Protein AF-A0A2V6XCG1-F1 (afdb_monomer_lite)

pLDDT: mean 85.68, std 14.49, range [53.72, 97.88]

Sequence (50 aa):
MAMAVTLTKRRFTVDEYHRMAEVGILTDEDRVELIDGEIVEMTPIGARHA

Secondary structure (DSSP, 8-state):
-PPPP-PPPPPPPHHHHHHHHHTTSS-TTT-EEEETTEEEE---S-S---

Foldseek 3Di:
DDDDDDDDDDFADPVRVVVCVVVPVDDVVQCWDRDPRDIGHDDDPDPDPD

Structure (mmCIF, N/CA/C/O backbone):
data_AF-A0A2V6XCG1-F1
#
_entry.id   AF-A0A2V6XCG1-F1
#
loop_
_atom_site.group_PDB
_atom_site.id
_atom_site.type_symbol
_atom_site.label_atom_id
_atom_site.label_alt_id
_atom_site.label_comp_id
_atom_site.label_asym_id
_atom_site.label_entity_id
_atom_site.label_seq_id
_atom_site.pdbx_PDB_ins_code
_atom_site.Cartn_x
_atom_site.Cartn_y
_atom_site.Cartn_z
_atom_site.occupancy
_atom_site.B_iso_or_equiv
_atom_site.auth_seq_id
_atom_site.auth_comp_i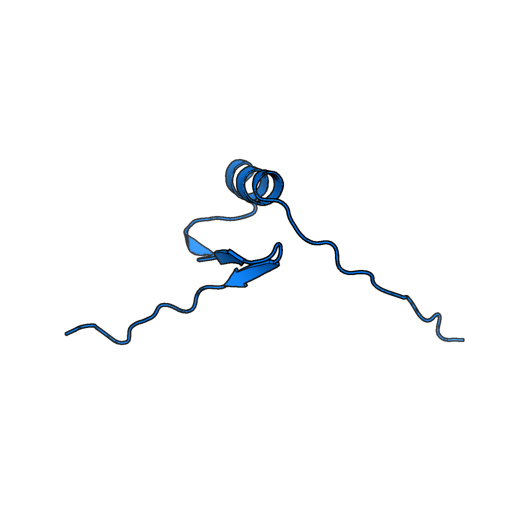d
_atom_site.auth_asym_id
_atom_site.auth_atom_id
_atom_site.pdbx_PDB_model_num
ATOM 1 N N . MET A 1 1 ? 25.542 -21.169 21.399 1.00 56.31 1 MET A N 1
ATOM 2 C CA . MET A 1 1 ? 24.283 -21.801 20.951 1.00 56.31 1 MET A CA 1
ATOM 3 C C . MET A 1 1 ? 23.535 -20.754 20.136 1.00 56.31 1 MET A C 1
ATOM 5 O O . MET A 1 1 ? 23.261 -19.698 20.688 1.00 56.31 1 MET A O 1
ATOM 9 N N . ALA A 1 2 ? 23.322 -20.958 18.835 1.00 69.38 2 ALA A N 1
ATOM 10 C CA . ALA A 1 2 ? 22.549 -20.015 18.023 1.00 69.38 2 ALA A CA 1
ATOM 11 C C . ALA A 1 2 ? 21.057 -20.281 18.260 1.00 69.38 2 ALA A C 1
ATOM 13 O O . ALA A 1 2 ? 20.600 -21.403 18.051 1.00 69.38 2 ALA A O 1
ATOM 14 N N . MET A 1 3 ? 20.313 -19.285 18.742 1.00 73.31 3 MET A N 1
ATOM 15 C CA . MET A 1 3 ? 18.854 -19.376 18.783 1.00 73.31 3 MET A CA 1
ATOM 16 C C . MET A 1 3 ? 18.325 -19.243 17.355 1.00 73.31 3 MET A C 1
ATOM 18 O O . MET A 1 3 ? 18.567 -18.234 16.696 1.00 73.31 3 MET A O 1
ATOM 22 N N . ALA A 1 4 ? 17.612 -20.261 16.878 1.00 76.56 4 ALA A N 1
ATOM 23 C CA . ALA A 1 4 ? 16.855 -20.168 15.639 1.00 76.56 4 ALA A CA 1
ATOM 24 C C . ALA A 1 4 ? 15.589 -19.342 15.907 1.00 76.56 4 ALA A C 1
ATOM 26 O O . ALA A 1 4 ?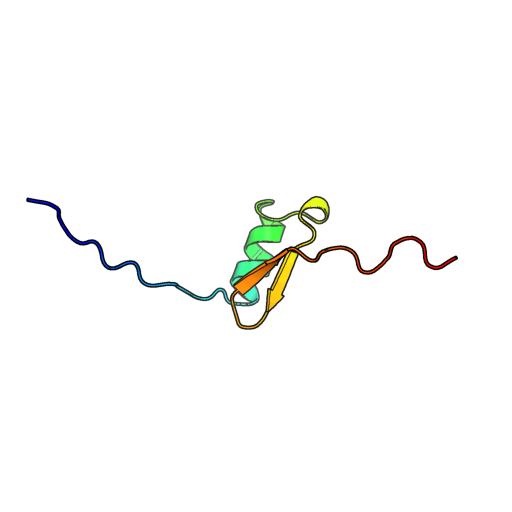 14.753 -19.742 16.717 1.00 76.56 4 ALA A O 1
ATOM 27 N N . VAL A 1 5 ? 15.460 -18.185 15.253 1.00 83.62 5 VAL A N 1
ATOM 28 C CA . VAL A 1 5 ? 14.219 -17.404 15.261 1.00 83.62 5 VAL A CA 1
ATOM 29 C C . VAL A 1 5 ? 13.388 -17.795 14.043 1.00 83.62 5 VAL A C 1
ATOM 31 O O . VAL A 1 5 ? 13.862 -17.747 12.908 1.00 83.62 5 VAL A O 1
ATOM 34 N N . THR A 1 6 ? 12.146 -18.212 14.266 1.00 83.12 6 THR A N 1
ATOM 35 C CA . THR A 1 6 ? 11.173 -18.441 13.198 1.00 83.12 6 THR A CA 1
ATOM 36 C C . THR A 1 6 ? 10.415 -17.145 12.936 1.00 83.12 6 THR A C 1
ATOM 38 O O . THR A 1 6 ? 9.578 -16.715 13.727 1.00 83.12 6 THR A O 1
ATOM 41 N N . LEU A 1 7 ? 10.723 -16.491 11.817 1.00 87.19 7 LEU A N 1
ATOM 42 C CA . LEU A 1 7 ? 10.015 -15.291 11.375 1.00 87.19 7 LEU A CA 1
ATOM 43 C C . LEU A 1 7 ? 8.765 -15.698 10.592 1.00 87.19 7 LEU A C 1
ATOM 45 O O . LEU A 1 7 ? 8.855 -16.394 9.582 1.00 87.19 7 LEU A O 1
ATOM 49 N N . THR A 1 8 ? 7.600 -15.248 11.053 1.00 87.19 8 THR A N 1
ATOM 50 C CA . THR A 1 8 ? 6.332 -15.429 10.333 1.00 87.19 8 THR A CA 1
ATOM 51 C C . THR A 1 8 ? 6.010 -14.144 9.581 1.00 87.19 8 THR A C 1
ATOM 53 O O . THR A 1 8 ? 5.999 -13.069 10.180 1.00 87.19 8 THR A O 1
ATOM 56 N N . LYS A 1 9 ? 5.747 -14.236 8.274 1.00 88.56 9 LYS A N 1
ATOM 57 C CA . LYS A 1 9 ? 5.317 -13.082 7.474 1.00 88.56 9 LYS A CA 1
ATOM 58 C C . LYS A 1 9 ? 3.834 -12.804 7.722 1.00 88.56 9 LYS A C 1
ATOM 60 O O . LYS A 1 9 ? 3.010 -13.709 7.610 1.00 88.56 9 LYS A O 1
ATOM 65 N N . ARG A 1 10 ? 3.499 -11.553 8.038 1.00 93.25 10 ARG A N 1
ATOM 66 C CA . ARG A 1 10 ? 2.118 -11.058 8.093 1.00 93.25 10 ARG A CA 1
ATOM 67 C C . ARG A 1 10 ? 1.804 -10.340 6.782 1.00 93.25 10 ARG A C 1
ATOM 69 O O . ARG A 1 10 ? 2.625 -9.565 6.309 1.00 93.25 10 ARG A O 1
ATOM 76 N N . ARG A 1 11 ? 0.614 -10.591 6.238 1.00 96.19 11 ARG A N 1
ATOM 77 C CA . ARG A 1 11 ? 0.062 -9.855 5.096 1.00 96.19 11 ARG A CA 1
ATOM 78 C C . ARG A 1 11 ? -0.664 -8.601 5.560 1.00 96.19 11 ARG A C 1
ATOM 80 O O . ARG A 1 11 ? -1.320 -8.629 6.603 1.00 96.19 11 ARG A O 1
ATOM 87 N N . PHE A 1 12 ? -0.554 -7.545 4.770 1.00 97.00 12 PHE A N 1
ATOM 88 C CA . PHE A 1 12 ? -1.281 -6.303 4.962 1.00 97.00 12 PHE A CA 1
ATOM 89 C C . PHE A 1 12 ? -2.692 -6.398 4.390 1.00 97.00 12 PHE A C 1
ATOM 91 O O . PHE A 1 12 ? -2.959 -7.072 3.397 1.00 97.00 12 PHE A O 1
ATOM 98 N N . THR A 1 13 ? -3.601 -5.695 5.040 1.00 97.56 13 THR A N 1
ATOM 99 C CA . THR A 1 13 ? -4.947 -5.416 4.549 1.00 97.56 13 THR A CA 1
ATOM 100 C C . THR A 1 13 ? -4.969 -4.093 3.789 1.00 97.56 13 THR A C 1
ATOM 102 O O . THR A 1 13 ? -4.089 -3.247 3.957 1.00 97.56 13 THR A O 1
ATOM 105 N N . VAL A 1 14 ? -6.012 -3.891 2.985 1.00 96.94 14 VAL A N 1
ATOM 106 C CA . VAL A 1 14 ? -6.249 -2.626 2.269 1.00 96.94 14 VAL A CA 1
ATOM 107 C C . VAL A 1 14 ? -6.340 -1.446 3.247 1.00 96.94 14 VAL A C 1
ATOM 109 O O . VAL A 1 14 ? -5.722 -0.409 3.026 1.00 96.94 14 VAL A O 1
ATOM 112 N N . ASP A 1 15 ? -7.014 -1.630 4.385 1.00 97.88 15 ASP A N 1
ATOM 113 C CA . ASP A 1 15 ? -7.152 -0.589 5.412 1.00 97.88 15 ASP A CA 1
ATOM 114 C C . ASP A 1 15 ? -5.819 -0.234 6.091 1.00 97.88 15 ASP A C 1
ATOM 116 O O . ASP A 1 15 ? -5.599 0.902 6.507 1.00 97.88 15 ASP A O 1
ATOM 120 N N . GLU A 1 16 ? -4.916 -1.204 6.266 1.00 97.62 16 GLU A N 1
ATOM 121 C CA . GLU A 1 16 ? -3.562 -0.937 6.772 1.00 97.62 16 GLU A CA 1
ATOM 122 C C . GLU A 1 16 ? -2.742 -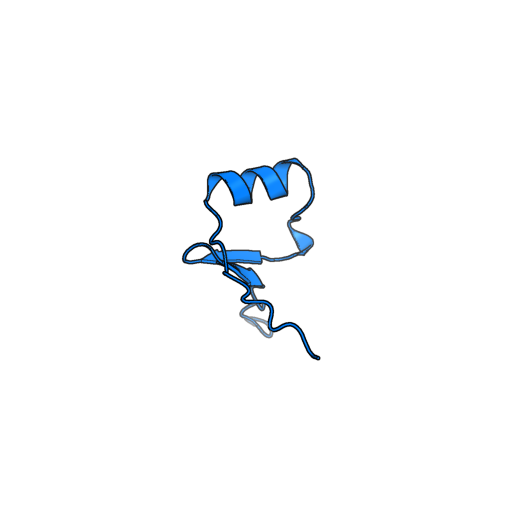0.150 5.749 1.00 97.62 16 GLU A C 1
ATOM 124 O O . GLU A 1 16 ? -2.103 0.828 6.125 1.00 97.62 16 GLU A O 1
ATOM 129 N N . TYR A 1 17 ? -2.816 -0.522 4.469 1.00 96.81 17 TYR A N 1
ATOM 130 C CA . TYR A 1 17 ? -2.138 0.187 3.385 1.00 96.81 17 TYR A CA 1
ATOM 131 C C . TYR A 1 17 ? -2.577 1.656 3.287 1.00 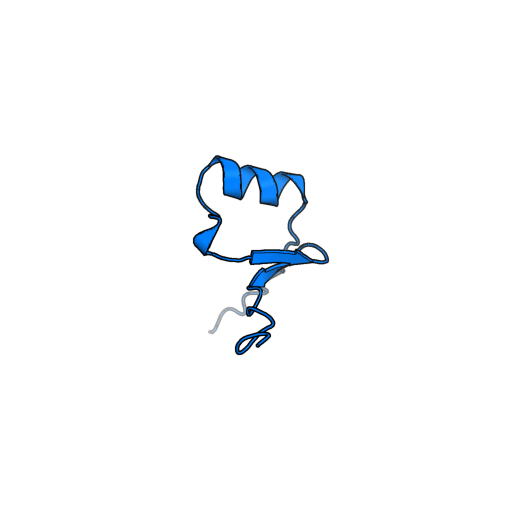96.81 17 TYR A C 1
ATOM 133 O O . TYR A 1 17 ? -1.733 2.551 3.254 1.00 96.81 17 TYR A O 1
ATOM 141 N N . HIS A 1 18 ? -3.886 1.929 3.332 1.00 96.00 18 HIS A N 1
ATOM 142 C CA . HIS A 1 18 ? -4.387 3.306 3.320 1.00 96.00 18 HIS A CA 1
ATOM 143 C C . HIS A 1 18 ? -3.957 4.097 4.553 1.00 96.00 18 HIS A C 1
ATOM 145 O O . HIS A 1 18 ? -3.485 5.222 4.413 1.00 96.00 18 HIS A O 1
ATOM 151 N N . ARG A 1 19 ? -4.026 3.502 5.750 1.00 97.56 19 ARG A N 1
ATOM 152 C CA . ARG A 1 19 ? -3.548 4.175 6.965 1.00 97.56 19 ARG A CA 1
ATOM 153 C C . ARG A 1 19 ? -2.064 4.509 6.893 1.00 97.56 19 ARG A C 1
ATOM 155 O O . 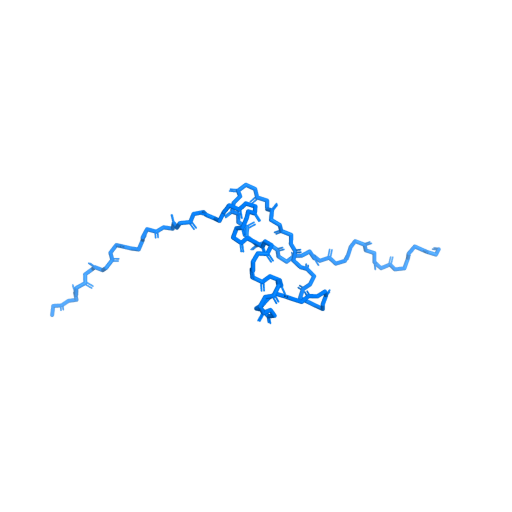ARG A 1 19 ? -1.672 5.569 7.366 1.00 97.56 19 ARG A O 1
ATOM 162 N N . MET A 1 20 ? -1.240 3.641 6.302 1.00 96.62 20 MET A N 1
ATOM 163 C CA . MET A 1 20 ? 0.182 3.930 6.088 1.00 96.62 20 MET A CA 1
ATOM 164 C C . MET A 1 20 ? 0.379 5.161 5.197 1.00 96.62 20 MET A C 1
ATOM 166 O O . MET A 1 20 ? 1.243 5.978 5.502 1.00 96.62 20 MET A O 1
ATOM 170 N N . ALA A 1 21 ? -0.440 5.337 4.159 1.00 94.56 21 ALA A N 1
ATOM 171 C CA . ALA A 1 21 ? -0.412 6.546 3.339 1.00 94.56 21 ALA A CA 1
ATOM 172 C C . ALA A 1 21 ? -0.898 7.790 4.110 1.00 94.56 21 ALA A C 1
ATOM 174 O O . ALA A 1 21 ? -0.251 8.832 4.081 1.00 94.56 21 ALA A O 1
ATOM 175 N N . GLU A 1 22 ? -1.990 7.675 4.871 1.00 96.50 22 GLU A N 1
ATOM 176 C CA . GLU A 1 22 ? -2.553 8.779 5.668 1.00 96.50 22 GLU A CA 1
ATOM 177 C C . GLU A 1 22 ? -1.568 9.340 6.700 1.00 96.50 22 GLU A C 1
ATOM 179 O O . GLU A 1 22 ? -1.529 10.549 6.931 1.00 96.50 22 GLU A O 1
ATOM 184 N N . VAL A 1 23 ? -0.766 8.471 7.325 1.00 97.19 23 VAL A N 1
ATOM 185 C CA . VAL A 1 23 ? 0.252 8.883 8.305 1.00 97.19 23 VAL A CA 1
ATOM 186 C C . VAL A 1 23 ? 1.615 9.196 7.674 1.00 97.19 23 VAL A C 1
ATOM 188 O O . VAL A 1 23 ? 2.563 9.487 8.401 1.00 97.19 23 VAL A O 1
ATOM 191 N N . GLY A 1 24 ? 1.726 9.131 6.342 1.00 94.81 24 GLY A N 1
ATOM 192 C CA . GLY A 1 24 ? 2.942 9.458 5.593 1.00 94.81 24 GLY A CA 1
ATOM 193 C C . GLY A 1 24 ? 4.057 8.412 5.673 1.00 94.81 24 GLY A C 1
ATOM 194 O O . GLY A 1 24 ? 5.215 8.749 5.450 1.00 94.81 24 GLY A O 1
ATOM 195 N N . ILE A 1 25 ? 3.738 7.158 6.013 1.00 96.00 25 ILE A N 1
ATOM 196 C CA . ILE A 1 25 ? 4.684 6.031 5.914 1.00 96.00 25 ILE A CA 1
ATOM 197 C C . ILE A 1 25 ? 4.907 5.653 4.450 1.00 96.00 25 ILE A C 1
ATOM 199 O O . ILE A 1 25 ? 6.021 5.298 4.081 1.00 96.00 25 ILE A O 1
ATOM 203 N N . LEU A 1 26 ? 3.840 5.695 3.650 1.00 94.88 26 LEU A N 1
ATOM 204 C CA . LEU A 1 26 ? 3.895 5.532 2.204 1.00 94.88 26 LEU A CA 1
ATOM 205 C C . LEU A 1 26 ? 3.508 6.848 1.549 1.00 94.88 26 LEU A C 1
ATOM 207 O O . LEU A 1 26 ? 2.594 7.539 1.999 1.00 94.88 26 LEU A O 1
ATOM 211 N N . THR A 1 27 ? 4.195 7.167 0.471 1.00 92.38 27 THR A N 1
ATOM 212 C CA . THR A 1 27 ? 4.016 8.382 -0.308 1.00 92.38 27 THR A CA 1
ATOM 213 C C . THR A 1 27 ? 3.847 8.032 -1.780 1.00 92.38 27 THR A C 1
ATOM 215 O O . THR A 1 27 ? 4.205 6.943 -2.234 1.00 92.38 27 THR A O 1
ATOM 218 N N . ASP A 1 28 ? 3.335 8.981 -2.559 1.00 85.00 28 ASP A N 1
ATOM 219 C CA . ASP A 1 28 ? 3.209 8.817 -4.011 1.00 85.00 28 ASP A CA 1
ATOM 220 C C . ASP A 1 28 ? 4.579 8.645 -4.705 1.00 85.00 28 ASP A C 1
ATOM 222 O O . ASP A 1 28 ? 4.663 8.095 -5.808 1.00 85.00 28 ASP A O 1
ATOM 226 N N . GLU A 1 29 ? 5.663 9.089 -4.057 1.00 88.50 29 GLU A N 1
ATOM 227 C CA . GLU A 1 29 ? 7.041 8.943 -4.538 1.00 88.50 29 GLU A CA 1
ATOM 228 C C . GLU A 1 29 ? 7.593 7.525 -4.356 1.00 88.50 29 GLU A C 1
ATOM 230 O O . GLU A 1 29 ? 8.448 7.115 -5.141 1.00 88.50 29 GLU A O 1
ATOM 235 N N . ASP A 1 30 ? 7.078 6.756 -3.390 1.00 90.94 30 ASP A N 1
ATOM 236 C CA . ASP A 1 30 ? 7.506 5.370 -3.152 1.00 90.94 30 ASP A CA 1
ATOM 237 C C . ASP A 1 30 ? 7.053 4.431 -4.278 1.00 90.9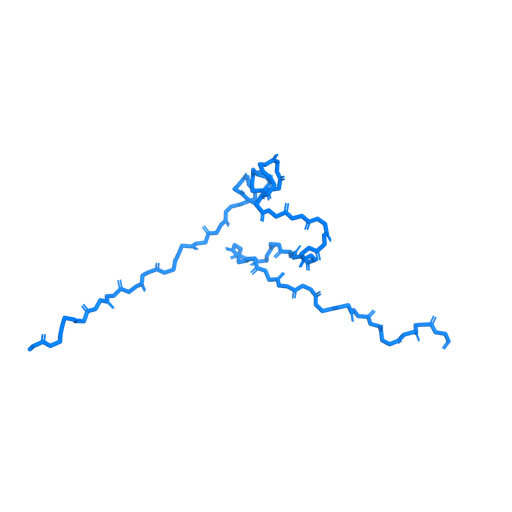4 30 ASP A C 1
ATOM 239 O O . ASP A 1 30 ? 7.649 3.377 -4.491 1.00 90.94 30 ASP A O 1
ATOM 243 N N . ARG A 1 31 ? 6.016 4.826 -5.038 1.00 89.88 31 ARG A N 1
ATOM 244 C CA . ARG A 1 31 ? 5.525 4.100 -6.223 1.00 89.88 31 ARG A CA 1
ATOM 245 C C . ARG A 1 31 ? 5.215 2.631 -5.920 1.00 89.88 31 ARG A C 1
ATOM 247 O O . ARG A 1 31 ? 5.536 1.749 -6.713 1.00 89.88 31 ARG A O 1
ATOM 254 N N . VAL A 1 32 ? 4.584 2.372 -4.779 1.00 93.81 32 VAL A N 1
ATOM 255 C CA . VAL A 1 32 ? 4.221 1.023 -4.333 1.00 93.81 32 VAL A CA 1
ATOM 256 C C . VAL A 1 32 ? 2.757 0.680 -4.607 1.00 93.81 32 VAL A C 1
ATOM 258 O O . VAL A 1 32 ? 1.905 1.560 -4.707 1.00 93.81 32 VAL A O 1
ATOM 261 N N . GLU A 1 33 ? 2.462 -0.616 -4.682 1.00 93.62 33 GLU A N 1
ATOM 262 C CA . GLU A 1 33 ? 1.113 -1.172 -4.790 1.00 93.62 33 GLU A CA 1
ATOM 263 C C . GLU A 1 33 ? 0.905 -2.306 -3.784 1.00 93.62 33 GLU A C 1
ATOM 265 O O . GLU A 1 33 ? 1.842 -3.023 -3.436 1.00 93.62 33 GLU A O 1
ATOM 270 N N . LEU A 1 34 ? -0.337 -2.499 -3.328 1.00 95.56 34 LEU A N 1
ATOM 271 C CA . LEU A 1 34 ? -0.715 -3.647 -2.503 1.00 95.56 34 LEU A CA 1
ATOM 272 C C . LEU A 1 34 ? -1.245 -4.783 -3.389 1.00 95.56 34 LEU A C 1
ATOM 274 O O . LEU A 1 34 ? -2.341 -4.678 -3.940 1.00 95.56 34 LEU A O 1
ATOM 278 N N . ILE A 1 35 ? -0.511 -5.893 -3.467 1.00 95.25 35 ILE A N 1
ATOM 279 C CA . ILE A 1 35 ? -0.878 -7.092 -4.234 1.00 95.25 35 ILE A CA 1
ATOM 280 C C . ILE A 1 35 ? -0.858 -8.303 -3.300 1.00 95.25 35 ILE A C 1
ATOM 282 O O . ILE A 1 35 ? 0.146 -8.572 -2.651 1.00 95.25 35 ILE A O 1
ATOM 286 N N . ASP A 1 36 ? -1.979 -9.022 -3.186 1.00 95.12 36 ASP A N 1
ATOM 287 C CA . ASP A 1 36 ? -2.134 -10.212 -2.323 1.00 95.12 36 ASP A CA 1
ATOM 288 C C . ASP A 1 36 ? -1.688 -10.023 -0.855 1.00 95.12 36 ASP A C 1
ATOM 290 O O . ASP A 1 36 ? -1.284 -10.962 -0.159 1.00 95.12 36 ASP A O 1
ATOM 294 N N . GLY A 1 37 ? -1.811 -8.792 -0.353 1.00 95.62 37 GLY A N 1
ATOM 295 C CA . GLY A 1 37 ? -1.405 -8.412 0.998 1.00 95.62 37 GLY A CA 1
ATOM 296 C C . GLY A 1 37 ? 0.095 -8.146 1.154 1.00 95.62 37 GLY A C 1
ATOM 297 O O . GLY A 1 37 ? 0.600 -8.113 2.277 1.00 95.62 37 GLY A O 1
ATOM 298 N N . GLU A 1 38 ? 0.807 -7.959 0.049 1.00 96.06 38 GLU A N 1
ATOM 299 C CA . GLU A 1 38 ? 2.212 -7.571 -0.004 1.00 96.06 38 GLU A CA 1
ATOM 300 C C . GLU A 1 38 ? 2.335 -6.196 -0.664 1.00 96.06 38 GLU A C 1
ATOM 302 O O . GLU A 1 38 ? 1.672 -5.915 -1.659 1.00 96.06 38 GLU A O 1
ATOM 307 N N . ILE A 1 39 ? 3.161 -5.325 -0.086 1.00 94.38 39 ILE A N 1
ATOM 308 C CA . ILE A 1 39 ? 3.469 -4.018 -0.668 1.00 94.38 39 ILE A CA 1
ATOM 309 C C . ILE A 1 39 ? 4.654 -4.224 -1.605 1.00 94.38 39 ILE A C 1
ATOM 311 O O . ILE A 1 39 ? 5.730 -4.625 -1.157 1.00 94.38 39 ILE A O 1
ATOM 315 N N . VAL A 1 40 ? 4.444 -3.989 -2.893 1.00 93.50 40 VAL A N 1
ATOM 316 C CA . VAL A 1 40 ? 5.439 -4.197 -3.945 1.00 93.50 40 VAL A CA 1
ATOM 317 C C . VAL A 1 40 ? 5.751 -2.878 -4.635 1.00 93.50 40 VAL A C 1
ATOM 319 O O . VAL A 1 40 ? 4.853 -2.093 -4.918 1.00 93.50 40 VAL A O 1
ATOM 322 N N . GLU A 1 41 ? 7.025 -2.623 -4.914 1.00 91.44 41 GLU A N 1
ATOM 323 C CA . GLU A 1 41 ? 7.435 -1.461 -5.704 1.00 91.44 41 GLU A CA 1
ATOM 324 C C . GLU A 1 41 ? 7.071 -1.674 -7.174 1.00 91.44 41 GLU A C 1
ATOM 326 O O . GLU A 1 41 ? 7.456 -2.669 -7.799 1.00 91.44 41 GLU A O 1
ATOM 331 N N . MET A 1 42 ? 6.355 -0.718 -7.755 1.00 84.38 42 MET A N 1
ATOM 332 C CA . MET A 1 42 ? 6.093 -0.708 -9.181 1.00 84.38 42 MET A CA 1
ATOM 333 C C . MET A 1 42 ? 7.303 -0.117 -9.906 1.00 84.38 42 MET A C 1
ATOM 335 O O . MET A 1 42 ? 7.578 1.083 -9.847 1.00 84.38 42 MET A O 1
ATOM 339 N N . THR A 1 43 ? 8.003 -0.949 -10.678 1.00 69.06 43 THR A N 1
ATOM 340 C CA . THR A 1 43 ? 8.954 -0.427 -11.666 1.00 69.06 43 THR A CA 1
ATOM 341 C C . THR A 1 43 ? 8.152 0.246 -12.784 1.00 69.06 43 THR A C 1
ATOM 343 O O . THR A 1 43 ? 7.241 -0.385 -13.326 1.00 69.06 43 THR A O 1
ATOM 346 N N . PRO A 1 44 ? 8.440 1.504 -13.161 1.00 65.75 44 PRO A N 1
ATOM 347 C CA . PRO A 1 44 ? 7.703 2.167 -14.228 1.00 65.75 44 PRO A CA 1
ATOM 348 C C . PRO A 1 44 ? 7.784 1.350 -15.525 1.00 65.75 44 PRO A C 1
ATOM 350 O O . PRO A 1 44 ? 8.866 1.122 -16.069 1.00 65.75 44 PRO A O 1
ATOM 353 N N . ILE A 1 45 ? 6.628 0.925 -16.044 1.00 57.75 45 ILE A N 1
ATOM 354 C CA . ILE A 1 45 ? 6.530 0.327 -17.378 1.00 57.75 45 ILE A CA 1
ATOM 355 C C . ILE A 1 45 ? 6.708 1.458 -18.395 1.00 57.75 45 ILE A C 1
ATOM 357 O O . ILE A 1 45 ? 5.767 2.166 -18.747 1.00 57.75 45 ILE A O 1
ATOM 361 N N . GLY A 1 46 ? 7.946 1.650 -18.848 1.00 54.72 46 GLY A N 1
ATOM 362 C CA . GLY A 1 46 ? 8.255 2.521 -19.974 1.00 54.72 46 GLY A CA 1
ATOM 363 C C . GLY A 1 46 ? 9.647 3.138 -19.917 1.00 54.72 46 GLY A C 1
ATOM 364 O O . GLY A 1 46 ? 9.844 4.190 -19.315 1.00 54.72 46 GLY A O 1
ATOM 365 N N . ALA A 1 47 ? 10.578 2.594 -20.702 1.00 55.66 47 ALA A N 1
ATOM 366 C CA . ALA A 1 47 ? 11.384 3.500 -21.507 1.00 55.66 47 ALA A CA 1
ATOM 367 C C . ALA A 1 47 ? 10.397 4.145 -22.487 1.00 55.66 47 ALA A C 1
ATOM 369 O O . ALA A 1 47 ? 9.780 3.419 -23.255 1.00 55.66 47 ALA A O 1
ATOM 370 N N . ARG A 1 48 ? 10.176 5.460 -22.355 1.00 53.72 48 ARG A N 1
ATOM 371 C CA . ARG A 1 48 ? 9.557 6.357 -23.346 1.00 53.72 48 ARG A CA 1
ATOM 372 C C . ARG A 1 48 ? 8.589 5.643 -24.311 1.00 53.72 48 ARG A C 1
ATOM 374 O O . ARG A 1 48 ? 9.015 5.118 -25.332 1.00 53.72 48 ARG A O 1
ATOM 381 N N . HIS A 1 49 ? 7.287 5.667 -24.027 1.00 54.19 49 HIS A N 1
ATOM 382 C CA . HIS A 1 49 ? 6.325 5.503 -25.117 1.00 54.19 49 HIS A CA 1
ATOM 383 C C . HIS A 1 49 ? 6.459 6.755 -25.997 1.00 54.19 49 HIS A C 1
ATOM 385 O O . HIS A 1 49 ? 5.909 7.807 -25.673 1.00 54.19 49 HIS A O 1
ATOM 391 N N . ALA A 1 50 ? 7.301 6.656 -27.023 1.00 54.88 50 ALA A N 1
ATOM 392 C CA . ALA A 1 50 ? 7.490 7.614 -28.102 1.00 54.88 50 ALA A CA 1
ATOM 393 C C . ALA A 1 50 ? 7.611 6.834 -29.410 1.00 54.88 50 ALA A C 1
ATOM 395 O O . ALA A 1 50 ? 8.362 5.832 -29.414 1.00 54.88 50 ALA A O 1
#

Radius of gyration: 15.97 Å; chains: 1; bounding box: 31×31×49 Å